Protein AF-A0A660YFN1-F1 (afdb_monomer)

Secondary structure (DSSP, 8-state):
--HHHHHHHHHHHHHHHHHHHHHHHHHHHHHT---HHHHHHHHHTT--SSPPPHHHHHHHHHHHHHHHHHHHHHHHHHTTTTS--TTS-HHHHHHHHHHHHHHHHHHHHHHH--TT--S-HHHHTT--

Solvent-accessible surface area (backbone atoms only — not comparable to full-atom values): 7676 Å² total; per-residue (Å²): 133,58,75,65,59,56,37,52,49,53,51,52,49,51,52,49,51,50,51,50,52,50,50,50,52,52,46,56,46,60,79,60,68,79,43,69,68,58,56,48,51,37,50,74,74,70,42,69,100,64,83,81,53,68,72,56,55,52,58,70,41,48,60,63,50,50,54,52,42,50,52,52,52,51,52,41,53,73,74,46,71,68,58,85,76,88,84,65,57,72,65,60,51,53,51,50,51,52,51,53,50,52,52,52,49,51,52,50,46,63,75,66,56,49,83,91,57,82,64,64,69,79,60,56,68,76,76,109

Structure (mmCIF, N/CA/C/O backbone):
data_AF-A0A660YFN1-F1
#
_entry.id   AF-A0A660YFN1-F1
#
loop_
_atom_site.group_PDB
_atom_site.id
_atom_site.type_symbol
_atom_site.label_atom_id
_atom_site.label_alt_id
_atom_site.label_comp_id
_atom_site.label_asym_id
_atom_site.label_entity_id
_atom_site.label_seq_id
_atom_site.pdbx_PDB_ins_code
_atom_site.Cartn_x
_atom_site.Cartn_y
_atom_site.Cartn_z
_atom_site.occupancy
_atom_site.B_iso_or_equiv
_atom_site.auth_seq_id
_atom_site.auth_comp_id
_atom_site.auth_asym_id
_atom_site.auth_atom_id
_atom_site.pdbx_PDB_model_num
ATOM 1 N N . MET A 1 1 ? -18.036 13.261 16.549 1.00 62.38 1 MET A N 1
ATOM 2 C CA . MET A 1 1 ? -18.005 12.703 15.173 1.00 62.38 1 MET A CA 1
ATOM 3 C C . MET A 1 1 ? -18.890 11.466 15.096 1.00 62.38 1 MET A C 1
ATOM 5 O O . MET A 1 1 ? -18.922 10.704 16.053 1.00 62.38 1 MET A O 1
ATOM 9 N N . SER A 1 2 ? -19.622 11.265 13.996 1.00 85.12 2 SER A N 1
ATOM 10 C CA . SER A 1 2 ? -20.406 10.038 13.769 1.00 85.12 2 SER A CA 1
ATOM 11 C C . SER A 1 2 ? -19.485 8.831 13.557 1.00 85.12 2 SER A C 1
ATOM 13 O O . SER A 1 2 ? -18.464 8.980 12.884 1.00 85.12 2 SER A O 1
ATOM 15 N N . LYS A 1 3 ? -19.886 7.638 14.020 1.00 81.19 3 LYS A N 1
ATOM 16 C CA . LYS A 1 3 ? -19.109 6.386 13.882 1.00 81.19 3 LYS A CA 1
ATOM 17 C C . LYS A 1 3 ? -18.695 6.073 12.433 1.00 81.19 3 LYS A C 1
ATOM 19 O O . LYS A 1 3 ? -17.633 5.509 12.215 1.00 81.19 3 LYS A O 1
ATOM 24 N N . LEU A 1 4 ? -19.510 6.458 11.446 1.00 86.19 4 LEU A N 1
ATOM 25 C CA . LEU A 1 4 ? -19.198 6.276 10.023 1.00 86.19 4 LEU A CA 1
ATOM 26 C C . LEU A 1 4 ? -18.035 7.168 9.561 1.00 86.19 4 LEU A C 1
ATOM 28 O O . LEU A 1 4 ? -17.107 6.682 8.928 1.00 86.19 4 LEU A O 1
ATOM 32 N N . LYS A 1 5 ? -18.059 8.458 9.921 1.00 8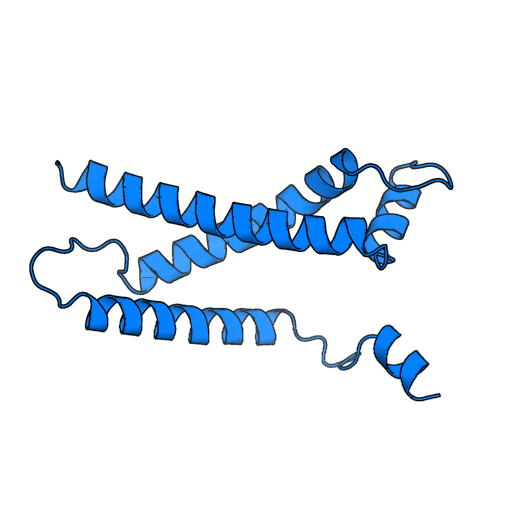6.50 5 LYS A N 1
ATOM 33 C CA . LYS A 1 5 ? -16.986 9.416 9.599 1.00 86.50 5 LYS A CA 1
ATOM 34 C C . LYS A 1 5 ? -15.637 8.989 10.183 1.00 86.50 5 LYS A C 1
ATOM 36 O O . LYS A 1 5 ? -14.635 9.109 9.499 1.00 86.50 5 LYS A O 1
ATOM 41 N N . GLU A 1 6 ? -15.621 8.466 11.411 1.00 86.44 6 GLU A N 1
ATOM 42 C CA . GLU A 1 6 ? -14.402 7.943 12.054 1.00 86.44 6 GLU A CA 1
ATOM 43 C C . GLU A 1 6 ? -13.802 6.783 11.244 1.00 86.44 6 GLU A C 1
ATOM 45 O O . GLU A 1 6 ? -12.624 6.810 10.905 1.00 86.44 6 GLU A O 1
ATOM 50 N N . LYS A 1 7 ? -14.632 5.818 10.831 1.00 87.50 7 LYS A N 1
ATOM 51 C CA . LYS A 1 7 ? -14.196 4.686 10.001 1.00 87.50 7 LYS A CA 1
ATOM 52 C C . LYS A 1 7 ? -13.706 5.105 8.620 1.00 87.50 7 LYS A C 1
ATOM 54 O O . LYS A 1 7 ? -12.690 4.598 8.166 1.00 87.50 7 LYS A O 1
ATOM 59 N N . LEU A 1 8 ? -14.421 6.017 7.959 1.00 90.00 8 LEU A N 1
ATOM 60 C CA . LEU A 1 8 ? -14.024 6.521 6.643 1.00 90.00 8 LEU A CA 1
ATOM 61 C C . LEU A 1 8 ? -12.698 7.281 6.711 1.00 90.00 8 LEU A C 1
ATOM 63 O O . LEU A 1 8 ? -11.865 7.110 5.829 1.00 90.00 8 LEU A O 1
ATOM 67 N N . LEU A 1 9 ? -12.482 8.068 7.768 1.00 90.19 9 LEU A N 1
ATOM 68 C CA . LEU A 1 9 ? -11.213 8.759 7.984 1.00 90.19 9 LEU A CA 1
ATOM 69 C C . LEU A 1 9 ? -10.067 7.771 8.191 1.00 90.19 9 LEU A C 1
ATOM 71 O O . LEU A 1 9 ? -9.051 7.904 7.515 1.00 90.19 9 LEU A O 1
ATOM 75 N N . LEU A 1 10 ? -10.251 6.761 9.045 1.00 89.44 10 LEU A N 1
ATOM 76 C CA . LEU A 1 10 ? -9.250 5.711 9.262 1.00 89.44 10 LEU A CA 1
ATOM 77 C C . LEU A 1 10 ? -8.921 4.969 7.961 1.00 89.44 10 LEU A C 1
ATOM 79 O O . LEU A 1 10 ? -7.757 4.866 7.593 1.00 89.44 10 LEU A O 1
ATOM 83 N N . LEU A 1 11 ? -9.943 4.544 7.215 1.00 92.19 11 LEU A N 1
ATOM 84 C CA . LEU A 1 11 ? -9.761 3.883 5.924 1.00 92.19 11 LEU A CA 1
ATOM 85 C C . LEU A 1 11 ? -8.990 4.769 4.936 1.00 92.19 11 LEU A C 1
ATOM 87 O O . LEU A 1 11 ? -8.063 4.305 4.280 1.00 92.19 11 LEU A O 1
ATOM 91 N N . SER A 1 12 ? -9.364 6.046 4.827 1.00 91.50 12 SER A N 1
ATOM 92 C CA . SER A 1 12 ? -8.688 6.979 3.922 1.00 91.50 12 SER A CA 1
ATOM 93 C C . SER A 1 12 ? -7.234 7.217 4.326 1.00 91.50 12 SER A C 1
ATOM 95 O O . SER A 1 12 ? -6.367 7.262 3.458 1.00 91.50 12 SER A O 1
ATOM 97 N N . ALA A 1 13 ? -6.955 7.306 5.629 1.00 92.56 13 ALA A N 1
ATOM 98 C CA . ALA A 1 13 ? -5.606 7.460 6.149 1.00 92.56 13 ALA A CA 1
ATOM 99 C C . ALA A 1 13 ? -4.742 6.237 5.815 1.00 92.56 13 ALA A C 1
ATOM 101 O O . ALA A 1 13 ? -3.626 6.412 5.332 1.00 92.56 13 ALA A O 1
ATOM 102 N N . ASP A 1 14 ? -5.271 5.023 5.982 1.00 92.38 14 ASP A N 1
ATOM 103 C CA . ASP A 1 14 ? -4.548 3.790 5.654 1.00 92.38 14 ASP A CA 1
ATOM 104 C C . ASP A 1 14 ? -4.270 3.672 4.154 1.00 92.38 14 ASP A C 1
ATOM 106 O O . ASP A 1 14 ? -3.146 3.372 3.751 1.00 92.38 14 ASP A O 1
ATOM 110 N N . VAL A 1 15 ? -5.267 3.955 3.308 1.00 93.31 15 VAL A N 1
ATOM 111 C CA . VAL A 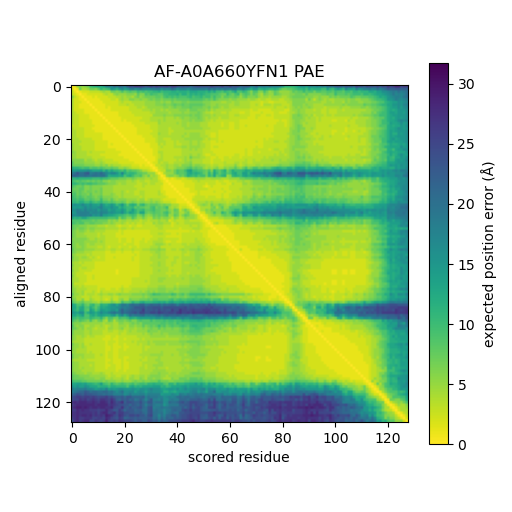1 15 ? -5.093 3.943 1.847 1.00 93.31 15 VAL A CA 1
ATOM 112 C C . VAL A 1 15 ? -4.024 4.951 1.431 1.00 93.31 15 VAL A C 1
ATOM 114 O O . VAL A 1 15 ? -3.137 4.612 0.646 1.00 93.31 15 VAL A O 1
ATOM 117 N N . LEU A 1 16 ? -4.064 6.170 1.974 1.00 94.81 16 LEU A N 1
ATOM 118 C CA . LEU A 1 16 ? -3.040 7.178 1.707 1.00 94.81 16 LEU A CA 1
ATOM 119 C C . LEU A 1 16 ? -1.663 6.716 2.193 1.00 94.81 16 LEU A C 1
ATOM 121 O O . LEU A 1 16 ? -0.704 6.802 1.432 1.00 94.81 16 LEU A O 1
ATOM 125 N N . ALA A 1 17 ? -1.555 6.182 3.410 1.00 93.81 17 ALA A N 1
ATOM 126 C CA . ALA A 1 17 ? -0.289 5.729 3.979 1.00 93.81 17 ALA A CA 1
ATOM 127 C C . ALA A 1 17 ? 0.351 4.603 3.152 1.00 93.81 17 ALA A C 1
ATOM 129 O O . ALA A 1 17 ? 1.539 4.679 2.831 1.00 93.81 17 ALA A O 1
ATOM 130 N N . VAL A 1 18 ? -0.429 3.595 2.745 1.00 93.44 18 VAL A N 1
ATOM 131 C CA . VAL A 1 18 ? 0.066 2.484 1.917 1.00 93.44 18 VAL A CA 1
ATOM 132 C C . VAL A 1 18 ? 0.533 2.985 0.548 1.00 93.44 18 VAL A C 1
ATOM 134 O O . VAL A 1 18 ? 1.620 2.621 0.099 1.00 93.44 18 VAL A O 1
ATOM 137 N N . ASN A 1 19 ? -0.239 3.860 -0.103 1.00 93.81 19 ASN A N 1
ATOM 138 C CA . ASN A 1 19 ? 0.134 4.396 -1.414 1.00 93.81 19 ASN A CA 1
ATOM 139 C C . ASN A 1 19 ? 1.335 5.348 -1.341 1.00 93.81 19 ASN A C 1
ATOM 141 O O . ASN A 1 19 ? 2.182 5.322 -2.231 1.00 93.81 19 ASN A O 1
ATOM 145 N N . LEU A 1 20 ? 1.464 6.141 -0.274 1.00 95.06 20 LEU A N 1
ATOM 146 C CA . LEU A 1 20 ? 2.644 6.976 -0.042 1.00 95.06 20 LEU A CA 1
ATOM 147 C C . LEU A 1 20 ? 3.894 6.130 0.207 1.00 95.06 20 LEU A C 1
ATOM 149 O O . LEU A 1 20 ? 4.944 6.433 -0.354 1.00 95.06 20 LEU A O 1
ATOM 153 N N . ALA A 1 21 ? 3.790 5.049 0.985 1.00 93.44 21 ALA A N 1
ATOM 154 C CA . ALA A 1 21 ? 4.902 4.122 1.191 1.00 93.44 21 ALA A CA 1
ATOM 155 C C . ALA A 1 21 ? 5.347 3.480 -0.133 1.00 93.44 21 ALA A C 1
ATOM 157 O O . ALA A 1 21 ? 6.539 3.412 -0.423 1.00 93.44 21 ALA A O 1
ATOM 158 N N . LEU A 1 22 ? 4.395 3.070 -0.972 1.00 91.12 22 LEU A N 1
ATOM 159 C CA . LEU A 1 22 ? 4.674 2.536 -2.305 1.00 91.12 22 LEU A CA 1
ATOM 160 C C . LEU A 1 22 ? 5.312 3.567 -3.236 1.00 91.12 22 LEU A C 1
ATOM 162 O O . LEU A 1 22 ? 6.268 3.240 -3.936 1.00 91.12 22 LEU A O 1
ATOM 166 N N . LEU A 1 23 ? 4.816 4.805 -3.228 1.00 92.44 23 LEU A N 1
ATOM 167 C CA . LEU A 1 23 ? 5.395 5.902 -3.998 1.00 92.44 23 LEU A CA 1
ATOM 168 C C . LEU A 1 23 ? 6.828 6.188 -3.545 1.00 92.44 23 LEU A C 1
ATOM 170 O O . LEU A 1 23 ? 7.704 6.385 -4.379 1.00 92.44 23 LEU A O 1
ATOM 174 N N . PHE A 1 24 ? 7.078 6.163 -2.237 1.00 92.25 24 PHE A N 1
ATOM 175 C CA . PHE A 1 24 ? 8.409 6.346 -1.674 1.00 92.25 24 PHE A CA 1
ATOM 176 C C . PHE A 1 24 ? 9.358 5.215 -2.079 1.00 92.25 24 PHE A C 1
ATOM 178 O O . PHE A 1 24 ? 10.486 5.473 -2.501 1.00 92.25 24 PHE A O 1
ATOM 185 N N . VAL A 1 25 ? 8.886 3.964 -2.033 1.00 88.69 25 VAL A N 1
ATOM 186 C CA . VAL A 1 25 ? 9.650 2.820 -2.541 1.00 88.69 25 VAL A CA 1
ATOM 187 C C . VAL A 1 25 ? 9.948 3.008 -4.021 1.00 88.69 25 VAL A C 1
ATOM 189 O O . VAL A 1 25 ? 11.112 2.888 -4.380 1.00 88.69 25 VAL A O 1
ATOM 192 N N . LEU A 1 26 ? 8.953 3.340 -4.853 1.00 89.25 26 LEU A N 1
ATOM 193 C CA . LEU A 1 26 ? 9.114 3.595 -6.290 1.00 89.25 26 LEU A CA 1
ATOM 194 C C . LEU A 1 26 ? 10.105 4.732 -6.561 1.00 89.25 26 LEU A C 1
ATOM 196 O O . LEU A 1 26 ? 10.915 4.619 -7.473 1.00 89.25 26 LEU A O 1
ATOM 200 N N . TRP A 1 27 ? 10.072 5.793 -5.758 1.00 89.69 27 TRP A N 1
ATOM 201 C CA . TRP A 1 27 ? 10.976 6.933 -5.865 1.00 89.69 27 TRP A CA 1
ATOM 202 C C . TRP A 1 27 ? 12.434 6.541 -5.610 1.00 89.69 27 TRP A C 1
ATOM 204 O O . TRP A 1 27 ? 13.273 6.731 -6.487 1.00 89.69 27 TRP A O 1
ATOM 214 N N . ILE A 1 28 ? 12.729 5.921 -4.457 1.00 87.50 28 ILE A N 1
ATOM 215 C CA . ILE A 1 28 ? 14.087 5.440 -4.108 1.00 87.50 28 ILE A CA 1
ATOM 216 C C . ILE A 1 28 ? 14.650 4.575 -5.228 1.00 87.50 28 ILE A C 1
ATOM 218 O O . ILE A 1 28 ? 15.820 4.612 -5.594 1.00 87.50 28 ILE A O 1
ATOM 222 N N . ARG A 1 29 ? 13.773 3.736 -5.740 1.00 83.69 29 ARG A N 1
ATOM 223 C CA . ARG A 1 29 ? 14.043 2.748 -6.751 1.00 83.69 29 ARG A CA 1
ATOM 224 C C . ARG A 1 29 ? 14.297 3.368 -8.126 1.00 83.69 29 ARG A C 1
ATOM 226 O O . ARG A 1 29 ? 15.211 2.912 -8.805 1.00 83.69 29 ARG A O 1
ATOM 233 N N . TYR A 1 30 ? 13.523 4.379 -8.502 1.00 84.50 30 TYR A N 1
ATOM 234 C CA . TYR A 1 30 ? 13.698 5.145 -9.730 1.00 84.50 30 TYR A CA 1
ATOM 235 C C . TYR A 1 30 ? 15.032 5.903 -9.723 1.00 84.50 30 TYR A C 1
ATOM 237 O O . TYR A 1 30 ? 15.827 5.728 -10.642 1.00 84.50 30 TYR A O 1
ATOM 245 N N . GLU A 1 31 ? 15.318 6.646 -8.649 1.00 85.38 31 GLU A N 1
ATOM 246 C CA . GLU A 1 31 ? 16.595 7.357 -8.464 1.00 85.38 31 GLU A CA 1
ATOM 247 C C . GLU A 1 31 ? 17.788 6.392 -8.374 1.00 85.38 31 GLU A C 1
ATOM 249 O O . GLU A 1 31 ? 18.878 6.673 -8.863 1.00 85.38 31 GLU A O 1
ATOM 254 N N . GLY A 1 32 ? 17.577 5.209 -7.794 1.00 81.31 32 GLY A N 1
ATOM 255 C CA . GLY A 1 32 ? 18.606 4.182 -7.662 1.00 81.31 32 GLY A CA 1
ATOM 256 C C . GLY A 1 32 ? 18.993 3.472 -8.965 1.00 81.31 32 GLY A C 1
ATOM 257 O O . GLY A 1 32 ? 19.905 2.653 -8.927 1.00 81.31 32 GLY A O 1
ATOM 258 N N . GLY A 1 33 ? 18.304 3.702 -10.091 1.00 72.06 33 GLY A N 1
ATOM 259 C CA . GLY A 1 33 ? 18.683 3.205 -11.428 1.00 72.06 33 GLY A CA 1
ATOM 260 C C . GLY A 1 33 ? 18.646 1.680 -11.661 1.00 72.06 33 GLY A C 1
ATOM 261 O O . GLY A 1 33 ? 18.755 1.228 -12.797 1.00 72.06 33 GLY A O 1
ATOM 262 N N . HIS A 1 34 ? 18.457 0.857 -10.627 1.00 67.19 34 HIS A N 1
ATOM 263 C CA . HIS A 1 34 ? 18.528 -0.611 -10.704 1.00 67.19 34 HIS A CA 1
ATOM 264 C C . HIS A 1 34 ? 17.197 -1.277 -11.103 1.00 67.19 34 HIS A C 1
ATOM 266 O O . HIS A 1 34 ? 16.639 -2.063 -10.332 1.00 67.19 34 HIS A O 1
ATOM 272 N N . TRP A 1 35 ? 16.651 -0.950 -12.281 1.00 72.06 35 TRP A N 1
ATOM 273 C CA . TRP A 1 35 ? 15.314 -1.409 -12.701 1.00 72.06 35 TRP A CA 1
ATOM 274 C C . TRP A 1 35 ? 15.271 -2.136 -14.039 1.00 72.06 35 TRP A C 1
ATOM 276 O O . TRP A 1 35 ? 14.622 -1.702 -14.992 1.00 72.06 35 TRP A O 1
ATOM 286 N N . GLU A 1 36 ? 15.897 -3.308 -14.089 1.00 79.56 36 GLU A N 1
ATOM 287 C CA . GLU A 1 36 ? 15.878 -4.182 -15.269 1.00 79.56 36 GLU A CA 1
ATOM 288 C C . GLU A 1 36 ? 14.451 -4.461 -15.768 1.00 79.56 36 GLU A C 1
ATOM 290 O O . GLU A 1 36 ? 14.178 -4.339 -16.963 1.00 79.56 36 GLU A O 1
ATOM 295 N N . TYR A 1 37 ? 13.513 -4.729 -14.851 1.00 82.00 37 TYR A N 1
ATOM 296 C CA . TYR A 1 37 ? 12.110 -4.969 -15.192 1.00 82.00 37 TYR A 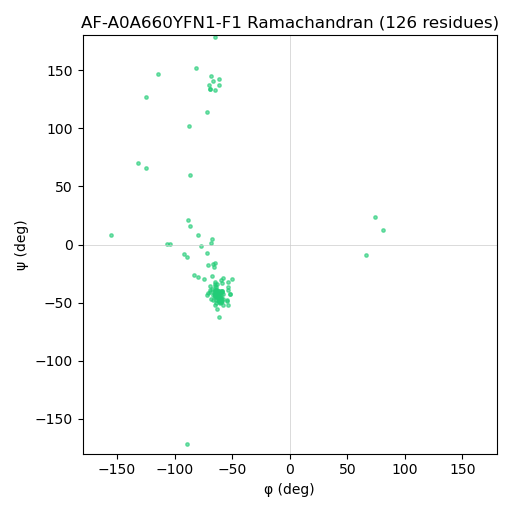CA 1
ATOM 297 C C . TYR A 1 37 ? 11.422 -3.737 -15.804 1.00 82.00 37 TYR A C 1
ATOM 299 O O . TYR A 1 37 ? 10.721 -3.859 -16.808 1.00 82.00 37 TYR A O 1
ATOM 307 N N . LEU A 1 38 ? 11.650 -2.532 -15.266 1.00 83.44 38 LEU A N 1
ATOM 308 C CA . LEU A 1 38 ? 11.036 -1.314 -15.811 1.00 83.44 38 LEU A CA 1
ATOM 309 C C . LEU A 1 38 ? 11.611 -0.960 -17.181 1.00 83.44 38 LEU A C 1
ATOM 311 O O . LEU A 1 38 ? 10.860 -0.580 -18.072 1.00 83.44 38 LEU A O 1
ATOM 315 N N . HIS A 1 39 ? 12.926 -1.111 -17.362 1.00 84.06 39 HIS A N 1
ATOM 316 C CA . HIS A 1 39 ? 13.586 -0.916 -18.654 1.00 84.06 39 HIS A CA 1
ATOM 317 C C . HIS A 1 39 ? 13.137 -1.954 -19.688 1.00 84.06 39 HIS A C 1
ATOM 319 O O . HIS A 1 39 ? 13.053 -1.653 -20.881 1.00 84.06 39 HIS A O 1
ATOM 325 N N . HIS A 1 40 ? 12.848 -3.181 -19.253 1.00 86.00 40 HIS A N 1
ATOM 326 C CA . HIS A 1 40 ? 12.247 -4.203 -20.100 1.00 86.00 40 HIS A CA 1
ATOM 327 C C . HIS A 1 40 ? 10.833 -3.798 -20.539 1.00 86.00 40 HIS A C 1
ATOM 329 O O . HIS A 1 40 ? 10.568 -3.737 -21.739 1.00 86.00 40 HIS A O 1
ATOM 335 N N . LEU A 1 41 ? 9.959 -3.425 -19.597 1.00 87.06 41 LEU A N 1
ATOM 336 C CA . LEU A 1 41 ? 8.610 -2.945 -19.914 1.00 87.06 41 LEU A CA 1
ATOM 337 C C . LEU A 1 41 ? 8.634 -1.694 -20.800 1.00 87.06 41 LEU A C 1
ATOM 339 O O . LEU A 1 41 ? 7.888 -1.617 -21.769 1.00 87.06 41 LEU A O 1
ATOM 343 N N . TRP A 1 42 ? 9.510 -0.735 -20.507 1.00 88.69 42 TRP A N 1
ATOM 344 C CA . TRP A 1 42 ? 9.676 0.476 -21.305 1.00 88.69 42 TRP A CA 1
ATOM 345 C C . TRP A 1 42 ? 9.961 0.138 -22.769 1.00 88.69 42 TRP A C 1
ATOM 347 O O . TRP A 1 42 ? 9.267 0.638 -23.647 1.00 88.69 42 TRP A O 1
ATOM 357 N N . ARG A 1 43 ? 10.897 -0.784 -23.037 1.00 87.50 43 ARG A N 1
ATOM 358 C CA . ARG A 1 43 ? 11.205 -1.242 -24.402 1.00 87.50 43 ARG A CA 1
ATOM 359 C C . ARG A 1 43 ? 10.033 -1.971 -25.062 1.00 87.50 43 ARG A C 1
ATOM 361 O O . ARG A 1 43 ? 9.781 -1.744 -26.241 1.00 87.50 43 ARG A O 1
ATOM 368 N N . LEU A 1 44 ? 9.309 -2.811 -24.317 1.00 88.25 44 LEU A N 1
ATOM 369 C CA . LEU A 1 44 ? 8.141 -3.533 -24.838 1.00 88.25 44 LEU A CA 1
ATOM 370 C C . LEU A 1 44 ? 7.010 -2.594 -25.270 1.00 88.25 44 LEU A C 1
ATOM 372 O O . LEU A 1 44 ? 6.378 -2.827 -26.295 1.00 88.25 44 LEU A O 1
ATOM 376 N N . TYR A 1 45 ? 6.777 -1.518 -24.519 1.00 86.94 45 TYR A N 1
ATOM 377 C CA . TYR A 1 45 ? 5.729 -0.537 -24.812 1.00 86.94 45 TYR A CA 1
ATOM 378 C C . TYR A 1 45 ? 6.196 0.600 -25.743 1.00 86.94 45 TYR A C 1
ATOM 380 O O . TYR A 1 45 ? 5.581 1.664 -25.775 1.00 86.94 45 TYR A O 1
ATOM 388 N N . GLY A 1 46 ? 7.270 0.388 -26.516 1.00 80.94 46 GLY A N 1
ATOM 389 C CA . GLY A 1 46 ? 7.742 1.340 -27.531 1.00 80.94 46 GLY A CA 1
ATOM 390 C C . GLY A 1 46 ? 8.575 2.503 -26.986 1.00 80.94 46 GLY A C 1
ATOM 391 O O . GLY A 1 46 ? 8.842 3.470 -27.699 1.00 80.94 46 GLY A O 1
ATOM 392 N N . GLY A 1 47 ? 9.011 2.422 -25.734 1.00 80.62 47 GLY A N 1
ATOM 393 C CA . GLY A 1 47 ? 9.979 3.335 -25.154 1.00 80.62 47 GLY A CA 1
ATOM 394 C C . GLY A 1 47 ? 11.345 3.216 -25.833 1.00 80.62 47 GLY A C 1
ATOM 395 O O . GLY A 1 47 ? 11.859 2.119 -26.055 1.00 80.62 47 GLY A O 1
ATOM 396 N N . GLY A 1 48 ? 11.946 4.357 -26.180 1.00 79.25 48 GLY A N 1
ATOM 397 C CA . GLY A 1 48 ? 13.256 4.403 -26.837 1.00 79.25 48 GLY A CA 1
ATOM 398 C C . GLY A 1 48 ? 14.402 3.876 -25.960 1.00 79.25 48 GLY A C 1
ATOM 399 O O . GLY A 1 48 ? 14.224 3.560 -24.788 1.00 79.25 48 GLY A O 1
ATOM 400 N N . LYS A 1 49 ? 15.628 3.857 -26.496 1.00 74.38 49 LYS A N 1
ATOM 401 C CA . LYS A 1 49 ? 16.846 3.394 -25.788 1.00 74.38 49 LYS A CA 1
ATOM 402 C C . LYS A 1 49 ? 17.301 4.293 -24.615 1.00 74.38 49 LYS A C 1
ATOM 404 O O . LYS A 1 49 ? 18.374 4.069 -24.069 1.00 74.38 49 LYS A O 1
ATOM 409 N N . GLY A 1 50 ? 16.535 5.331 -24.276 1.00 77.06 50 GLY A N 1
ATOM 410 C CA . GLY A 1 50 ? 16.868 6.320 -23.249 1.00 77.06 50 GLY A CA 1
ATOM 411 C C . GLY A 1 50 ? 16.395 5.951 -21.840 1.00 77.06 50 GLY A C 1
ATOM 412 O O . GLY A 1 50 ? 15.913 4.846 -21.590 1.00 77.06 50 GLY A O 1
ATOM 413 N N . ALA A 1 51 ? 16.526 6.911 -20.922 1.00 80.38 51 ALA A N 1
ATOM 414 C CA . ALA A 1 51 ? 16.049 6.786 -19.548 1.00 80.38 51 ALA A CA 1
ATOM 415 C C . ALA A 1 51 ? 14.523 6.594 -19.497 1.00 80.38 51 ALA A C 1
ATOM 417 O O . ALA A 1 51 ? 13.780 7.204 -20.271 1.00 80.38 51 ALA A O 1
ATOM 418 N N . VAL A 1 52 ? 14.054 5.751 -18.573 1.00 85.06 52 VAL A N 1
ATOM 419 C CA . VAL A 1 52 ? 12.617 5.533 -18.375 1.00 85.06 52 VAL A CA 1
ATOM 420 C C . VAL A 1 52 ? 12.004 6.791 -17.776 1.00 85.06 52 VAL A C 1
ATOM 422 O O . VAL A 1 52 ? 12.526 7.338 -16.813 1.00 85.06 52 VAL A O 1
ATOM 425 N N . SER A 1 53 ? 10.873 7.243 -18.314 1.00 87.69 53 SER A N 1
ATOM 426 C CA . SER A 1 53 ? 10.139 8.361 -17.718 1.00 87.69 53 SER A CA 1
ATOM 427 C C . SER A 1 53 ? 9.511 7.953 -16.382 1.00 87.69 53 SER A C 1
ATOM 429 O O . SER A 1 53 ? 8.812 6.939 -16.310 1.00 87.69 53 SER A O 1
ATOM 431 N N . PHE A 1 54 ? 9.646 8.789 -15.347 1.00 86.75 54 PHE A N 1
ATOM 432 C CA . PHE A 1 54 ? 8.955 8.593 -14.065 1.00 86.75 54 PHE A CA 1
ATOM 433 C C . PHE A 1 54 ? 7.436 8.421 -14.228 1.00 86.75 54 PHE A C 1
ATOM 435 O O . PHE A 1 54 ? 6.811 7.602 -13.559 1.00 86.75 54 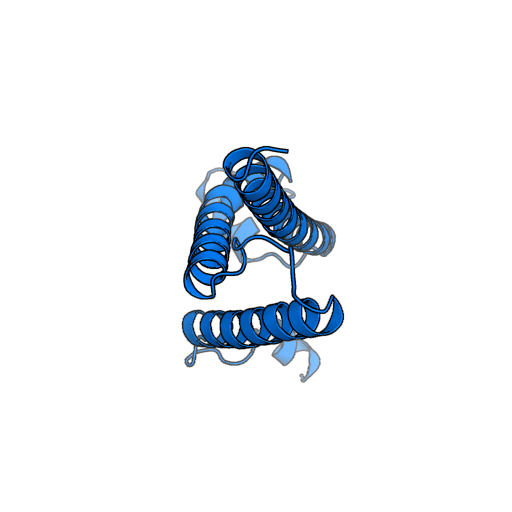PHE A O 1
ATOM 442 N N . SER A 1 55 ? 6.828 9.142 -15.175 1.00 87.44 55 SER A N 1
ATOM 443 C CA . SER A 1 55 ? 5.389 9.036 -15.443 1.00 87.44 55 SER A CA 1
ATOM 444 C C . SER A 1 55 ? 4.977 7.654 -15.966 1.00 87.44 55 SER A C 1
ATOM 446 O O . SER A 1 55 ? 3.877 7.187 -15.669 1.00 87.44 55 SER A O 1
ATOM 448 N N . PHE A 1 56 ? 5.857 6.984 -16.715 1.00 90.06 56 PHE A N 1
ATOM 449 C CA . PHE A 1 56 ? 5.661 5.603 -17.146 1.00 90.06 56 PHE A CA 1
ATOM 450 C C . PHE A 1 56 ? 5.832 4.647 -15.966 1.00 90.06 56 PHE A C 1
ATOM 452 O O . PHE A 1 56 ? 4.992 3.769 -15.775 1.00 90.06 56 PHE A O 1
ATOM 459 N N . ALA A 1 57 ? 6.861 4.869 -15.140 1.00 88.94 57 ALA A N 1
ATOM 460 C CA . ALA A 1 57 ? 7.102 4.095 -13.924 1.00 88.94 57 ALA A CA 1
ATOM 461 C C . ALA A 1 57 ? 5.871 4.085 -13.008 1.00 88.94 57 ALA A C 1
ATOM 463 O O . ALA A 1 57 ? 5.401 3.024 -12.597 1.00 88.94 57 ALA A O 1
ATOM 464 N N . LEU A 1 58 ? 5.301 5.270 -12.771 1.00 90.62 58 LEU A N 1
ATOM 465 C CA . LEU A 1 58 ? 4.109 5.447 -11.953 1.00 90.62 58 LEU A CA 1
ATOM 466 C C . LEU A 1 58 ? 2.920 4.662 -12.515 1.00 90.62 58 LEU A C 1
ATOM 468 O O . LEU A 1 58 ? 2.294 3.901 -11.783 1.00 90.62 58 LEU A O 1
ATOM 472 N N . ARG A 1 59 ? 2.634 4.795 -13.818 1.00 91.25 59 ARG A N 1
ATOM 473 C CA . ARG A 1 59 ? 1.512 4.093 -14.468 1.00 91.25 59 ARG A CA 1
ATOM 474 C C . ARG A 1 59 ? 1.674 2.579 -14.437 1.00 91.25 59 ARG A C 1
ATOM 476 O O . ARG A 1 59 ? 0.710 1.884 -14.132 1.00 91.25 59 ARG A O 1
ATOM 483 N N . ALA A 1 60 ? 2.877 2.079 -14.715 1.00 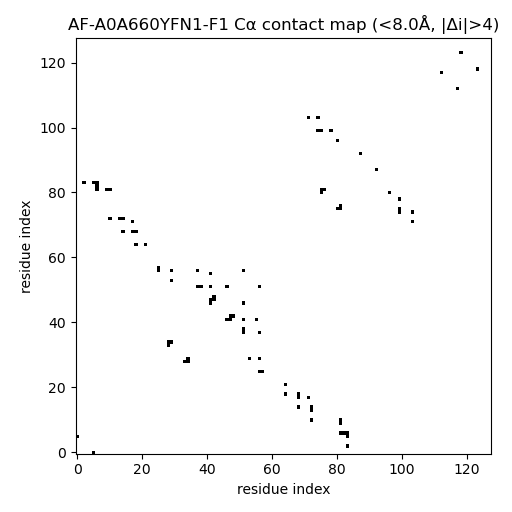89.19 60 ALA A N 1
ATOM 484 C CA . ALA A 1 60 ? 3.176 0.651 -14.664 1.00 89.19 60 ALA A CA 1
ATOM 485 C C . ALA A 1 60 ? 2.937 0.065 -13.260 1.00 89.19 60 ALA A C 1
ATOM 487 O O . ALA A 1 60 ? 2.535 -1.090 -13.132 1.00 89.19 60 ALA A O 1
ATOM 488 N N . TYR A 1 61 ? 3.128 0.874 -12.213 1.00 88.62 61 TYR A N 1
ATOM 489 C CA . TYR A 1 61 ? 2.955 0.462 -10.821 1.00 88.62 61 TYR A CA 1
ATOM 490 C C . TYR A 1 61 ? 1.562 0.698 -10.237 1.00 88.62 61 TYR A C 1
ATOM 492 O O . TYR A 1 61 ? 1.289 0.173 -9.160 1.00 88.62 61 TYR A O 1
ATOM 500 N N . LEU A 1 62 ? 0.652 1.390 -10.932 1.00 90.94 62 LEU A N 1
ATOM 501 C CA . LEU A 1 62 ? -0.718 1.597 -10.441 1.00 90.94 62 LEU A CA 1
ATOM 502 C C . LEU A 1 62 ? -1.454 0.274 -10.186 1.00 90.94 62 LEU A C 1
ATOM 504 O O . LEU A 1 62 ? -2.154 0.150 -9.185 1.00 90.94 62 LEU A O 1
ATOM 508 N N . GLY A 1 63 ? -1.270 -0.721 -11.061 1.00 91.31 63 GLY A N 1
ATOM 509 C CA . GLY A 1 63 ? -1.869 -2.050 -10.902 1.00 91.31 63 GLY A CA 1
ATOM 510 C C . GLY A 1 63 ? -1.397 -2.751 -9.621 1.00 91.31 63 GLY A C 1
ATOM 511 O O . GLY A 1 63 ? -2.215 -2.988 -8.729 1.00 91.31 63 GLY A O 1
ATOM 512 N N . PRO A 1 64 ? -0.085 -3.032 -9.478 1.00 89.75 64 PRO A N 1
ATOM 513 C CA . PRO A 1 64 ? 0.478 -3.595 -8.250 1.00 89.75 64 PRO A CA 1
ATOM 514 C C . PRO A 1 64 ? 0.146 -2.782 -6.992 1.00 89.75 64 PRO A C 1
ATOM 516 O O . PRO A 1 64 ? -0.166 -3.363 -5.953 1.00 89.75 64 PRO A O 1
ATOM 519 N N . ALA A 1 65 ? 0.157 -1.448 -7.081 1.00 91.88 65 ALA A N 1
ATOM 520 C CA . ALA A 1 65 ? -0.182 -0.579 -5.959 1.00 91.88 65 ALA A CA 1
ATOM 521 C C . ALA A 1 65 ? -1.641 -0.731 -5.515 1.00 91.88 65 ALA A C 1
ATOM 523 O O . ALA A 1 65 ? -1.912 -0.807 -4.315 1.00 91.88 65 ALA A O 1
ATOM 524 N N . GLY A 1 66 ? -2.574 -0.839 -6.465 1.00 93.88 66 GLY A N 1
ATOM 525 C CA . GLY A 1 66 ? -3.982 -1.110 -6.183 1.00 93.88 66 GLY A CA 1
ATOM 526 C C . GLY A 1 66 ? -4.190 -2.461 -5.498 1.00 93.88 66 GLY A C 1
ATOM 527 O O . GLY A 1 66 ? -4.887 -2.530 -4.486 1.00 93.88 66 GLY A O 1
ATOM 528 N N . VAL A 1 67 ? -3.529 -3.516 -5.990 1.00 94.38 67 VAL A N 1
ATOM 529 C CA . VAL A 1 67 ? -3.596 -4.864 -5.393 1.00 94.38 67 VAL A CA 1
ATOM 530 C C . VAL A 1 67 ? -3.053 -4.859 -3.964 1.00 94.38 67 VAL A C 1
ATOM 532 O O . VAL A 1 67 ? -3.714 -5.360 -3.054 1.00 94.38 67 VAL A O 1
ATOM 535 N N . LEU A 1 68 ? -1.884 -4.251 -3.740 1.00 93.62 68 LEU A N 1
ATOM 536 C CA . LEU A 1 68 ? -1.276 -4.198 -2.412 1.00 93.62 68 LEU A CA 1
ATOM 537 C C . LEU A 1 68 ? -2.088 -3.329 -1.439 1.00 93.62 68 LEU A C 1
ATOM 539 O O . LEU A 1 68 ? -2.242 -3.689 -0.273 1.00 93.62 68 LEU A O 1
ATOM 543 N N . SER A 1 69 ? -2.651 -2.215 -1.914 1.00 94.12 69 SER A N 1
ATOM 544 C CA . SER A 1 69 ? -3.545 -1.368 -1.114 1.00 94.12 69 SER A CA 1
ATOM 545 C C . SER A 1 69 ? -4.790 -2.130 -0.679 1.00 94.12 69 SER A C 1
ATOM 547 O O . SER A 1 69 ? -5.152 -2.103 0.497 1.00 94.12 69 SER A O 1
ATOM 549 N N . LEU A 1 70 ? -5.421 -2.846 -1.612 1.00 95.31 70 LEU A N 1
ATOM 550 C CA . LEU A 1 70 ? -6.599 -3.654 -1.319 1.00 95.31 70 LEU A CA 1
ATOM 551 C C . LEU A 1 70 ? -6.274 -4.763 -0.314 1.00 95.31 70 LEU A C 1
ATOM 553 O O . LEU A 1 70 ? -7.028 -4.955 0.638 1.00 95.31 70 LEU A O 1
ATOM 557 N N . TYR A 1 71 ? -5.139 -5.444 -0.489 1.00 95.81 71 TYR A N 1
ATOM 558 C CA . TYR A 1 71 ? -4.653 -6.452 0.451 1.00 95.81 71 TYR A CA 1
ATOM 559 C C . TYR A 1 71 ? -4.558 -5.903 1.883 1.00 95.81 71 TYR A C 1
ATOM 561 O O . TYR A 1 71 ? -5.139 -6.484 2.801 1.00 95.81 71 TYR A O 1
ATOM 569 N N . TRP A 1 72 ? -3.888 -4.762 2.075 1.00 95.81 72 TRP A N 1
ATOM 570 C CA . TRP A 1 72 ? -3.723 -4.167 3.404 1.00 95.81 72 TRP A CA 1
ATOM 571 C C . TRP A 1 72 ? -5.046 -3.709 4.015 1.00 95.81 72 TRP A C 1
ATOM 573 O O . TRP A 1 72 ? -5.300 -3.987 5.186 1.00 95.81 72 TRP A O 1
ATOM 583 N N . VAL A 1 73 ? -5.923 -3.082 3.227 1.00 94.12 73 VAL A N 1
ATOM 584 C CA . VAL A 1 73 ? -7.257 -2.664 3.688 1.00 94.12 73 VAL A CA 1
ATOM 585 C C . VAL A 1 73 ? -8.085 -3.862 4.155 1.00 94.12 73 VAL A C 1
ATOM 587 O O . VAL A 1 73 ? -8.690 -3.817 5.229 1.00 94.12 73 VAL A O 1
ATOM 590 N N . VAL A 1 74 ? -8.106 -4.947 3.376 1.00 94.50 74 VAL A N 1
ATOM 591 C CA . VAL A 1 74 ? -8.835 -6.173 3.734 1.00 94.50 74 VAL A CA 1
ATOM 592 C C . VAL A 1 74 ? -8.252 -6.792 5.002 1.00 94.50 74 VAL A C 1
ATOM 594 O O . VAL A 1 74 ? -9.008 -7.165 5.901 1.00 94.50 74 VAL A O 1
ATOM 597 N N . LEU A 1 75 ? -6.923 -6.850 5.115 1.00 94.81 75 LEU A N 1
ATOM 598 C CA . LEU A 1 75 ? -6.244 -7.383 6.291 1.00 94.81 75 LEU A CA 1
ATOM 599 C C . LEU A 1 75 ? -6.580 -6.567 7.550 1.00 94.81 75 LEU A C 1
ATOM 601 O O . LEU A 1 75 ? -6.980 -7.131 8.570 1.00 94.81 75 LEU A O 1
ATOM 605 N N . PHE A 1 76 ? -6.492 -5.238 7.479 1.00 94.06 76 PHE A N 1
ATOM 606 C CA . PHE A 1 76 ? -6.827 -4.356 8.599 1.00 94.06 76 PHE A CA 1
ATOM 607 C C . PHE A 1 76 ? -8.305 -4.444 8.989 1.00 94.06 76 PHE A C 1
ATOM 609 O O . PHE A 1 76 ? -8.635 -4.448 10.181 1.00 94.06 76 PHE A O 1
ATOM 616 N N . ALA A 1 77 ? -9.198 -4.598 8.008 1.00 91.81 77 ALA A N 1
ATOM 617 C CA . ALA A 1 77 ? -10.615 -4.826 8.260 1.00 91.81 77 ALA A CA 1
ATOM 618 C C . ALA A 1 77 ? -10.874 -6.163 8.965 1.00 91.81 77 ALA A C 1
ATOM 620 O O . ALA A 1 77 ? -11.626 -6.190 9.943 1.00 91.81 77 ALA A O 1
ATOM 621 N N . PHE A 1 78 ? -10.226 -7.243 8.522 1.00 92.31 78 PHE A N 1
ATOM 622 C CA . PHE A 1 78 ? -10.372 -8.580 9.101 1.00 92.31 78 PHE A CA 1
ATOM 623 C C . PHE A 1 78 ? -9.920 -8.630 10.566 1.00 92.31 78 PHE A C 1
ATOM 625 O O . PHE A 1 78 ? -10.623 -9.172 11.418 1.00 92.31 78 PHE A O 1
ATOM 632 N N . TYR A 1 79 ? -8.801 -7.978 10.889 1.00 90.31 79 TYR A N 1
ATOM 633 C CA . TYR A 1 79 ? -8.315 -7.851 12.268 1.00 90.31 79 TYR A CA 1
ATOM 634 C C . TYR A 1 79 ? -9.075 -6.812 13.108 1.00 90.31 79 TYR A C 1
ATOM 636 O O . TYR A 1 79 ? -8.801 -6.644 14.298 1.00 90.31 79 TYR A O 1
ATOM 644 N N . GLY A 1 80 ? -10.061 -6.129 12.521 1.00 89.00 80 GLY A N 1
ATOM 645 C CA . GLY A 1 80 ? -10.948 -5.221 13.237 1.00 89.00 80 GLY A CA 1
ATOM 646 C C . GLY A 1 80 ? -10.303 -3.897 13.643 1.00 89.00 80 GLY A C 1
ATOM 647 O O . GLY A 1 80 ? -10.808 -3.255 14.567 1.00 89.00 80 GLY A O 1
ATOM 648 N N . LEU A 1 81 ? -9.243 -3.462 12.951 1.00 89.31 81 LEU A N 1
ATOM 649 C CA . LEU A 1 81 ? -8.549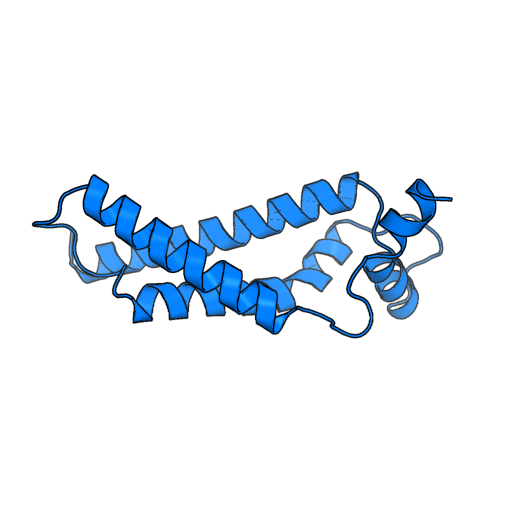 -2.194 13.224 1.00 89.31 81 LEU A CA 1
ATOM 650 C C . LEU A 1 81 ? -9.430 -0.955 12.961 1.00 89.31 81 LEU A C 1
ATOM 652 O O . LEU A 1 81 ? -9.171 0.114 13.500 1.00 89.31 81 LEU A O 1
ATOM 656 N N . TYR A 1 82 ? -10.546 -1.109 12.238 1.00 87.94 82 TYR A N 1
ATOM 657 C CA . TYR A 1 82 ? -11.558 -0.060 12.028 1.00 87.94 82 TYR A CA 1
ATOM 658 C C . TYR A 1 82 ? -12.643 0.015 13.127 1.00 87.94 82 TYR A C 1
ATOM 660 O O . TYR A 1 82 ? -13.721 0.588 12.911 1.00 87.94 82 TYR A O 1
ATOM 668 N N . ARG A 1 83 ? -12.432 -0.603 14.299 1.00 79.38 83 ARG A N 1
ATOM 669 C CA . ARG A 1 83 ? -13.340 -0.465 15.457 1.00 79.38 83 ARG A CA 1
ATOM 670 C C . ARG A 1 83 ? -13.057 0.824 16.239 1.00 79.38 83 ARG A C 1
ATOM 672 O O . ARG A 1 83 ? -11.954 1.346 16.244 1.00 79.38 83 ARG A O 1
ATOM 679 N N . SER A 1 84 ? -14.094 1.350 16.893 1.00 65.62 84 SER A N 1
ATOM 680 C CA . SER A 1 84 ? -14.045 2.646 17.582 1.00 65.62 84 SER A CA 1
ATOM 681 C C . SER A 1 84 ? -13.167 2.628 18.837 1.00 65.62 84 SER A C 1
ATOM 683 O O . SER A 1 84 ? -13.323 1.747 19.682 1.00 65.62 84 SER A O 1
ATOM 685 N N . TRP A 1 85 ? -12.373 3.685 18.999 1.00 62.28 85 TRP A N 1
ATOM 686 C CA . TRP A 1 85 ? -11.264 3.875 19.954 1.00 62.28 85 TRP A CA 1
ATOM 687 C C . TRP A 1 85 ? -11.618 3.990 21.449 1.00 62.28 85 TRP A C 1
ATOM 689 O O . TRP A 1 85 ? -10.768 4.260 22.292 1.00 62.28 85 TRP A O 1
ATOM 699 N N . ARG A 1 86 ? -12.891 3.884 21.836 1.00 57.50 86 ARG A N 1
ATOM 700 C CA . ARG A 1 86 ? -13.367 4.592 23.040 1.00 57.50 86 ARG A CA 1
ATOM 701 C C . ARG A 1 86 ? -13.044 3.947 24.399 1.00 57.50 86 ARG A C 1
ATOM 703 O O . ARG A 1 86 ? -13.550 4.438 25.400 1.00 57.50 86 ARG A O 1
ATOM 710 N N . ALA A 1 87 ? -12.229 2.890 24.457 1.00 58.81 87 ALA A N 1
ATOM 711 C CA . ALA A 1 87 ? -11.934 2.192 25.718 1.00 58.81 87 ALA A CA 1
ATOM 712 C C . ALA A 1 87 ? -10.600 1.413 25.768 1.00 58.81 87 ALA A C 1
ATOM 714 O O . ALA A 1 87 ? -10.397 0.648 26.710 1.00 58.81 87 ALA A O 1
ATOM 715 N N . ARG A 1 88 ? -9.707 1.536 24.774 1.00 65.88 88 ARG A N 1
ATOM 716 C CA . ARG A 1 88 ? -8.474 0.729 24.698 1.00 65.88 88 ARG A CA 1
ATOM 717 C C . ARG A 1 88 ? -7.227 1.608 24.852 1.00 65.88 88 ARG A C 1
ATOM 719 O O . ARG A 1 88 ? -7.239 2.779 24.488 1.00 65.88 88 ARG A O 1
ATOM 726 N N . SER A 1 89 ? -6.176 1.066 25.471 1.00 82.94 89 SER A N 1
ATOM 727 C CA . SER A 1 89 ? -4.896 1.764 25.639 1.00 82.94 89 SER A CA 1
ATOM 728 C C . SER A 1 89 ? -4.219 1.975 24.282 1.00 82.94 89 SER A C 1
ATOM 730 O O . SER A 1 89 ? -4.202 1.066 23.453 1.00 82.94 89 SER A O 1
ATOM 732 N N . ARG A 1 90 ? -3.594 3.143 24.070 1.00 82.62 90 ARG A N 1
ATOM 733 C CA . ARG A 1 90 ? -2.853 3.464 22.831 1.00 82.62 90 ARG A CA 1
ATOM 734 C C . ARG A 1 90 ? -1.715 2.477 22.553 1.00 82.62 90 ARG A C 1
ATOM 736 O O . ARG A 1 90 ? -1.403 2.195 21.401 1.00 82.62 90 ARG A O 1
ATOM 743 N N . LEU A 1 91 ? -1.091 1.952 23.609 1.00 86.25 91 LEU A N 1
ATOM 744 C CA . LEU A 1 91 ? -0.035 0.948 23.477 1.00 86.25 91 LEU A CA 1
ATOM 745 C C . LEU A 1 91 ? -0.598 -0.390 22.989 1.00 86.25 91 LEU A C 1
ATOM 747 O O . LEU A 1 91 ? 0.001 -1.021 22.124 1.00 86.25 91 LEU A O 1
ATOM 751 N N . ASP A 1 92 ? -1.776 -0.786 23.472 1.00 85.31 92 ASP A N 1
ATOM 752 C CA . ASP A 1 92 ? -2.431 -2.022 23.034 1.00 85.31 92 ASP A CA 1
ATOM 753 C C . ASP A 1 92 ? -2.827 -1.946 21.557 1.00 85.31 92 ASP A C 1
ATOM 755 O O . ASP A 1 92 ? -2.747 -2.942 20.836 1.00 85.31 92 ASP A O 1
ATOM 759 N N . GLU A 1 93 ? -3.231 -0.761 21.095 1.00 87.56 93 GLU A N 1
ATOM 760 C CA . GLU A 1 93 ? -3.513 -0.490 19.684 1.00 87.56 93 GLU A CA 1
ATOM 761 C C . GLU A 1 93 ? -2.242 -0.569 18.836 1.00 87.56 93 GLU A C 1
ATOM 763 O O . GLU A 1 93 ? -2.227 -1.276 17.829 1.00 87.56 93 GLU A O 1
ATOM 768 N N . GLY A 1 94 ? -1.151 0.070 19.272 1.00 89.56 94 GLY A N 1
ATOM 769 C CA . GLY A 1 94 ? 0.144 -0.025 18.595 1.00 89.56 94 GLY A CA 1
ATOM 770 C C . GLY A 1 94 ? 0.644 -1.469 18.485 1.00 89.56 94 GLY A C 1
ATOM 771 O O . GLY A 1 94 ? 1.078 -1.896 17.415 1.00 89.56 94 GLY A O 1
ATOM 772 N N . ILE A 1 95 ? 0.507 -2.259 19.555 1.00 90.94 95 ILE A N 1
ATOM 773 C CA . ILE A 1 95 ? 0.852 -3.688 19.561 1.00 90.94 95 ILE A CA 1
ATOM 774 C C . ILE A 1 95 ? -0.059 -4.478 18.613 1.00 90.94 95 ILE A C 1
ATOM 776 O O . ILE A 1 95 ? 0.417 -5.378 17.918 1.00 90.94 95 ILE A O 1
ATOM 780 N N . ALA A 1 96 ? -1.357 -4.166 18.562 1.00 91.31 96 ALA A N 1
ATOM 781 C CA . ALA A 1 96 ? -2.281 -4.811 17.633 1.00 91.31 96 ALA A CA 1
ATOM 782 C C . ALA A 1 96 ? -1.884 -4.534 16.176 1.00 91.31 96 ALA A C 1
ATOM 784 O O . ALA A 1 96 ? -1.753 -5.480 15.400 1.00 91.31 96 ALA A O 1
ATOM 785 N N . VAL A 1 97 ? -1.607 -3.275 15.824 1.00 92.62 97 VAL A N 1
ATOM 786 C CA . VAL A 1 97 ? -1.129 -2.900 14.485 1.00 92.62 97 VAL A CA 1
ATOM 787 C C . VAL A 1 97 ? 0.190 -3.603 14.166 1.00 92.62 97 VAL A C 1
ATOM 789 O O . VAL A 1 97 ? 0.297 -4.235 13.120 1.00 92.62 97 VAL A O 1
ATOM 792 N N . ALA A 1 98 ? 1.167 -3.581 15.077 1.00 94.06 98 ALA A N 1
ATOM 793 C CA . ALA A 1 98 ? 2.465 -4.223 14.868 1.00 94.06 98 ALA A CA 1
ATOM 794 C C . ALA A 1 98 ? 2.339 -5.733 14.607 1.00 94.06 98 ALA A C 1
ATOM 796 O O . ALA A 1 98 ? 2.995 -6.260 13.707 1.00 94.06 98 ALA A O 1
ATOM 797 N N . LYS A 1 99 ? 1.459 -6.430 15.339 1.00 94.38 99 LYS A N 1
ATOM 798 C CA . LYS A 1 99 ? 1.166 -7.853 15.100 1.00 94.38 99 LYS A CA 1
ATOM 799 C C . LYS A 1 99 ? 0.588 -8.079 13.705 1.00 94.38 99 LYS A C 1
ATOM 801 O O . LYS A 1 99 ? 1.082 -8.940 12.982 1.00 94.38 99 LYS A O 1
ATOM 806 N N . VAL A 1 100 ? -0.421 -7.296 13.320 1.00 95.88 100 VAL A N 1
ATOM 807 C CA . VAL A 1 100 ? -1.084 -7.430 12.013 1.00 95.88 100 VAL A CA 1
ATOM 808 C C . VAL A 1 100 ? -0.125 -7.113 10.871 1.00 95.88 100 VAL A C 1
ATOM 810 O O . VAL A 1 100 ? -0.079 -7.859 9.899 1.00 95.88 100 VAL A O 1
ATOM 813 N N . VAL A 1 101 ? 0.689 -6.064 11.004 1.00 95.62 101 VAL A N 1
ATOM 814 C CA . VAL A 1 101 ? 1.713 -5.704 10.016 1.00 95.62 101 VAL A CA 1
ATOM 815 C C . VAL A 1 101 ? 2.773 -6.796 9.910 1.00 95.62 101 VAL A C 1
ATOM 817 O O . VAL A 1 101 ? 3.108 -7.190 8.800 1.00 95.62 101 VAL A O 1
ATOM 820 N N . THR A 1 102 ? 3.252 -7.345 11.028 1.00 96.44 102 THR A N 1
ATOM 821 C CA . THR A 1 102 ? 4.252 -8.428 11.016 1.00 96.44 102 THR A CA 1
ATOM 822 C C . THR A 1 102 ? 3.719 -9.660 10.288 1.00 96.44 102 THR A C 1
ATOM 824 O O . THR A 1 102 ? 4.364 -10.156 9.366 1.00 96.44 102 THR A O 1
ATOM 827 N N . VAL A 1 103 ? 2.517 -10.126 10.644 1.00 96.12 103 VAL A N 1
ATOM 828 C CA . VAL A 1 103 ? 1.873 -11.262 9.966 1.00 96.12 103 VAL A CA 1
ATOM 829 C C . VAL A 1 103 ? 1.632 -10.939 8.492 1.00 96.12 103 VAL A C 1
ATOM 831 O O . VAL A 1 103 ? 1.953 -11.749 7.628 1.00 96.12 103 VAL A O 1
ATOM 834 N N . GLY A 1 104 ? 1.130 -9.741 8.191 1.00 95.62 104 GLY A N 1
ATOM 835 C CA . GLY A 1 104 ? 0.852 -9.307 6.828 1.00 95.62 104 GLY A CA 1
ATOM 836 C C . GLY A 1 104 ? 2.099 -9.254 5.946 1.00 95.62 104 GLY A C 1
ATOM 837 O O . GLY A 1 104 ? 2.046 -9.673 4.792 1.00 95.62 104 GLY A O 1
ATOM 838 N N . VAL A 1 105 ? 3.230 -8.798 6.487 1.00 95.12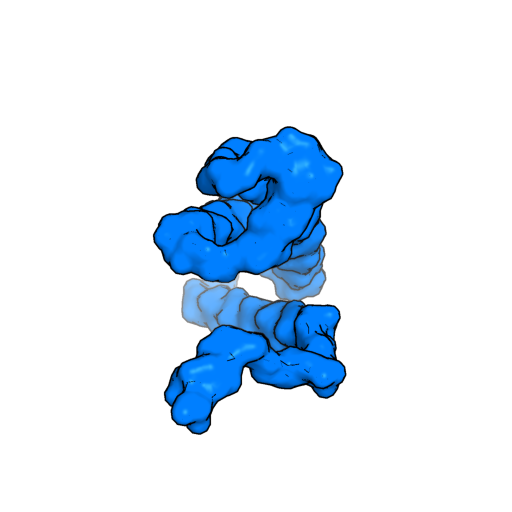 105 VAL A N 1
ATOM 839 C CA . VAL A 1 105 ? 4.523 -8.803 5.791 1.00 95.12 105 VAL A CA 1
ATOM 840 C C . VAL A 1 105 ? 5.013 -10.229 5.566 1.00 95.12 105 VAL A C 1
ATOM 842 O O . VAL A 1 105 ? 5.454 -10.528 4.463 1.00 95.12 105 VAL A O 1
ATOM 845 N N . VAL A 1 106 ? 4.906 -11.121 6.556 1.00 95.50 106 VAL A N 1
ATOM 846 C CA . VAL A 1 106 ? 5.286 -12.536 6.391 1.00 95.50 106 VAL A CA 1
ATOM 847 C C . VAL A 1 106 ? 4.442 -13.207 5.306 1.00 95.50 106 VAL A C 1
ATOM 849 O O . VAL A 1 106 ? 4.988 -13.899 4.453 1.00 95.50 106 VAL A O 1
ATOM 852 N N . VAL A 1 107 ? 3.130 -12.965 5.287 1.00 95.25 107 VAL A N 1
ATOM 853 C CA . VAL A 1 107 ? 2.232 -13.494 4.249 1.00 95.25 107 VAL A CA 1
ATOM 854 C C . VAL A 1 107 ? 2.625 -12.974 2.866 1.00 95.25 107 VAL A C 1
ATOM 856 O O . VAL A 1 107 ? 2.757 -13.770 1.941 1.00 95.25 107 VAL A O 1
ATOM 859 N N . LEU A 1 108 ? 2.868 -11.667 2.720 1.00 93.44 108 LEU A N 1
ATOM 860 C CA . LEU A 1 108 ? 3.329 -11.090 1.452 1.00 93.44 108 LEU A CA 1
ATOM 861 C C . LEU A 1 108 ? 4.685 -11.646 1.028 1.00 93.44 108 LEU A C 1
ATOM 863 O O . LEU A 1 108 ? 4.876 -11.959 -0.143 1.00 93.44 108 LEU A O 1
ATOM 867 N N . PHE A 1 109 ? 5.616 -11.782 1.967 1.00 91.25 109 PHE A N 1
ATOM 868 C CA . PHE A 1 109 ? 6.923 -12.365 1.707 1.00 91.25 109 PHE A CA 1
ATOM 869 C C . PHE A 1 109 ? 6.778 -13.785 1.159 1.00 91.25 109 PHE A C 1
ATOM 871 O O . PHE A 1 109 ? 7.288 -14.058 0.082 1.00 91.25 109 PHE A O 1
ATOM 878 N N . LEU A 1 110 ? 6.019 -14.655 1.829 1.00 92.31 110 LEU A N 1
ATOM 879 C CA . LEU A 1 110 ? 5.783 -16.024 1.363 1.00 92.31 110 LEU A CA 1
ATOM 880 C C . LEU A 1 110 ? 5.059 -16.068 0.012 1.00 92.31 110 LEU A C 1
ATOM 882 O O . LEU A 1 110 ? 5.416 -16.873 -0.840 1.00 92.31 110 LEU A O 1
ATOM 886 N N . ALA A 1 111 ? 4.075 -15.191 -0.204 1.00 90.31 111 ALA A N 1
ATOM 887 C CA . ALA A 1 111 ? 3.333 -15.118 -1.461 1.00 90.31 111 ALA A CA 1
ATOM 888 C C . ALA A 1 111 ? 4.185 -14.624 -2.643 1.00 90.31 111 ALA A C 1
ATOM 890 O O . ALA A 1 111 ? 3.882 -14.937 -3.791 1.00 90.31 111 ALA A O 1
ATOM 891 N N . THR A 1 112 ? 5.227 -13.836 -2.372 1.00 88.00 112 THR A N 1
ATOM 892 C CA . THR A 1 112 ? 6.135 -13.272 -3.386 1.00 88.00 112 THR A CA 1
ATOM 893 C C . THR A 1 112 ? 7.483 -13.989 -3.453 1.00 88.00 112 THR A C 1
ATOM 895 O O . THR A 1 112 ? 8.336 -13.609 -4.255 1.00 88.00 112 THR A O 1
ATOM 898 N N . LEU A 1 113 ? 7.691 -15.017 -2.626 1.00 87.25 113 LEU A N 1
ATOM 899 C CA . LEU A 1 113 ? 8.940 -15.760 -2.563 1.00 87.25 113 LEU A CA 1
ATOM 900 C C . LEU A 1 113 ? 9.095 -16.629 -3.815 1.00 87.25 113 LEU A C 1
ATOM 902 O O . LEU A 1 113 ? 8.366 -17.600 -4.000 1.00 87.25 113 LEU A O 1
ATOM 906 N N . ASP A 1 114 ? 10.088 -16.314 -4.646 1.00 79.44 114 ASP A N 1
ATOM 907 C CA . ASP A 1 114 ? 10.520 -17.199 -5.727 1.00 79.44 114 ASP A CA 1
ATOM 908 C C . ASP A 1 114 ? 11.573 -18.185 -5.194 1.00 79.44 114 ASP A C 1
ATOM 910 O O . ASP A 1 114 ? 12.739 -17.834 -5.008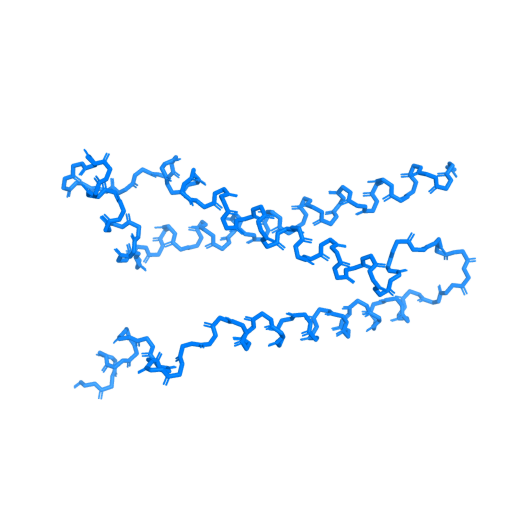 1.00 79.44 114 ASP A O 1
ATOM 914 N N . LEU A 1 115 ? 11.160 -19.432 -4.936 1.00 75.12 115 LEU A N 1
ATOM 915 C CA . LEU A 1 115 ? 12.063 -20.504 -4.491 1.00 75.12 115 LEU A CA 1
ATOM 916 C C . LEU A 1 115 ? 13.093 -20.893 -5.563 1.00 75.12 115 LEU A C 1
ATOM 918 O O . LEU A 1 115 ? 14.116 -21.488 -5.227 1.00 75.12 115 LEU A O 1
ATOM 922 N N . SER A 1 116 ? 12.836 -20.566 -6.830 1.00 74.25 116 SER A N 1
ATOM 923 C CA . SER A 1 116 ? 13.724 -20.898 -7.950 1.00 74.25 116 SER A CA 1
ATOM 924 C C . SER A 1 116 ? 14.902 -19.923 -8.042 1.00 74.25 116 SER A C 1
ATOM 926 O O . SER A 1 116 ? 15.985 -20.308 -8.477 1.00 74.25 116 SER A O 1
ATOM 928 N N . HIS A 1 117 ? 14.715 -18.680 -7.583 1.00 67.50 117 HIS A N 1
ATOM 929 C CA . HIS A 1 117 ? 15.741 -17.633 -7.540 1.00 67.50 117 HIS A CA 1
ATOM 930 C C . HIS A 1 117 ? 15.766 -16.948 -6.161 1.00 67.50 117 HIS A C 1
ATOM 932 O O . HIS A 1 117 ? 15.409 -15.773 -6.038 1.00 67.50 117 HIS A O 1
ATOM 938 N N . PRO A 1 118 ? 16.219 -17.644 -5.100 1.00 64.12 118 PRO A N 1
ATOM 939 C CA . PRO A 1 118 ? 16.156 -17.126 -3.731 1.00 64.12 118 PRO A CA 1
ATOM 940 C C . PRO A 1 118 ? 17.058 -15.901 -3.491 1.00 64.12 118 PRO A C 1
ATOM 942 O O . PRO A 1 118 ? 16.866 -15.172 -2.516 1.00 64.12 118 PRO A O 1
ATOM 945 N N . PHE A 1 119 ? 18.031 -15.645 -4.375 1.00 58.78 119 PHE A N 1
ATOM 946 C CA . PHE A 1 119 ? 18.923 -14.490 -4.310 1.00 58.78 119 PHE A CA 1
ATOM 947 C C . PHE A 1 119 ? 18.877 -13.682 -5.617 1.00 58.78 119 PHE A C 1
ATOM 949 O O . PHE A 1 119 ? 19.119 -14.246 -6.683 1.00 58.78 119 PHE A O 1
ATOM 956 N N . PRO A 1 120 ? 18.631 -12.359 -5.562 1.00 59.19 120 PRO A N 1
ATOM 957 C CA . PRO A 1 120 ? 18.707 -11.502 -6.741 1.00 59.19 120 PRO A CA 1
ATOM 958 C C . PRO A 1 120 ? 20.124 -11.506 -7.324 1.00 59.19 120 PRO A C 1
ATOM 960 O O . PRO A 1 120 ? 21.091 -11.348 -6.574 1.00 59.19 120 PRO A O 1
ATOM 963 N N . SER A 1 121 ? 20.251 -11.593 -8.650 1.00 54.34 121 SER A N 1
ATOM 964 C CA . SER A 1 121 ? 21.523 -11.612 -9.399 1.00 54.34 121 SER A CA 1
ATOM 965 C C . SER A 1 121 ? 22.485 -10.481 -9.003 1.00 54.34 121 SER A C 1
ATOM 967 O O . SER A 1 121 ? 23.700 -10.662 -8.991 1.00 54.34 121 SER A O 1
ATOM 969 N N . ALA A 1 122 ? 21.937 -9.341 -8.569 1.00 52.28 122 ALA A N 1
ATOM 97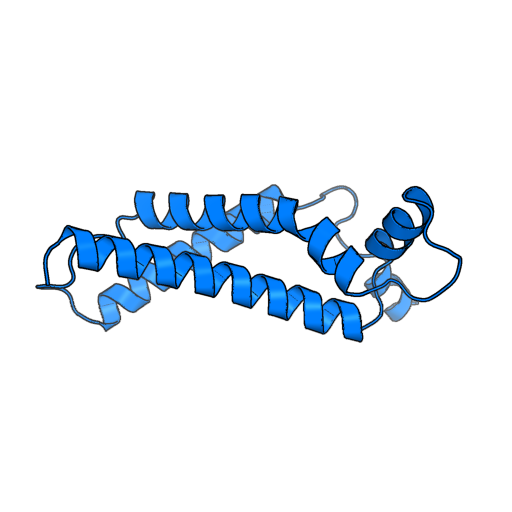0 C CA . ALA A 1 122 ? 22.679 -8.198 -8.041 1.00 52.28 122 ALA A CA 1
ATOM 971 C C . ALA A 1 122 ? 23.567 -8.522 -6.819 1.00 52.28 122 ALA A C 1
ATOM 973 O O . ALA A 1 122 ? 24.588 -7.871 -6.624 1.00 52.28 122 ALA A O 1
ATOM 974 N N . LYS A 1 123 ? 23.214 -9.523 -5.997 1.00 50.22 123 LYS A N 1
ATOM 975 C CA . LYS A 1 123 ? 24.034 -9.955 -4.849 1.00 50.22 123 LYS A CA 1
ATOM 976 C C . LYS A 1 123 ? 25.151 -10.922 -5.236 1.00 50.22 123 LYS A C 1
ATOM 978 O O . LYS A 1 123 ? 26.160 -10.965 -4.543 1.00 50.22 123 LYS A O 1
ATOM 983 N N . MET A 1 124 ? 24.996 -11.671 -6.328 1.00 51.94 124 MET A N 1
ATOM 984 C CA . MET A 1 124 ? 26.040 -12.593 -6.791 1.00 51.94 124 MET A CA 1
ATOM 985 C C . MET A 1 124 ? 27.215 -11.849 -7.436 1.00 51.94 124 MET A C 1
ATOM 987 O O . MET A 1 124 ? 28.348 -12.284 -7.293 1.00 51.94 124 MET A O 1
ATOM 991 N N . ALA A 1 125 ? 26.970 -10.684 -8.045 1.00 54.00 125 ALA A N 1
ATOM 992 C CA . ALA A 1 125 ? 28.023 -9.832 -8.605 1.00 54.00 125 ALA A CA 1
ATOM 993 C C . ALA A 1 125 ? 28.907 -9.132 -7.549 1.00 54.00 125 ALA A C 1
ATOM 995 O O . ALA A 1 125 ? 29.980 -8.659 -7.886 1.00 54.00 125 ALA A O 1
ATOM 996 N N . MET A 1 126 ? 28.471 -9.048 -6.284 1.00 50.66 126 MET A N 1
ATOM 997 C CA . MET A 1 126 ? 29.295 -8.534 -5.175 1.00 50.66 126 MET A CA 1
ATOM 998 C C . MET A 1 126 ? 30.129 -9.626 -4.485 1.00 50.66 126 MET A C 1
ATOM 1000 O O . MET A 1 126 ? 30.958 -9.311 -3.636 1.00 50.66 126 MET A O 1
ATOM 1004 N N . LEU A 1 127 ? 29.868 -10.898 -4.798 1.00 56.06 127 LEU A N 1
ATOM 1005 C CA . LEU A 1 127 ? 30.534 -12.065 -4.210 1.00 56.06 127 LEU A CA 1
ATOM 1006 C C . LEU A 1 127 ? 31.528 -12.736 -5.176 1.00 56.06 127 LEU A C 1
ATOM 1008 O O . LEU A 1 127 ? 32.135 -13.737 -4.798 1.00 56.06 127 LEU A O 1
ATOM 1012 N N . ALA A 1 128 ? 31.673 -12.206 -6.394 1.00 46.84 128 ALA A N 1
ATOM 1013 C CA . ALA A 1 128 ? 32.631 -12.629 -7.416 1.00 46.84 128 ALA A CA 1
ATOM 1014 C C . ALA A 1 128 ? 33.685 -11.537 -7.622 1.00 46.84 128 ALA A C 1
ATOM 1016 O O . ALA A 1 128 ? 34.860 -11.903 -7.843 1.00 46.84 128 ALA A O 1
#

Nearest PDB structures (foldseek):
  8fu6-assembly1_R  TM=3.126E-01  e=5.187E+00  Homo sapiens
  8yw5-assembly1_R  TM=3.304E-01  e=9.824E+00  Homo sapiens

Sequence (128 aa):
MSKLKEKLLLLSADVLAVNLALLFVLWIRYEGGHWEYLHHLWRLYGGGKGAVSFSFALRAYLGPAGVLSLYWVVLFAFYGLYRSWRARSRLDEGIAVAKVVTVGVVVLFLATLDLSHPFPSAKMAMLA

Radius of gyration: 18.93 Å; Cα contacts (8 Å, |Δi|>4): 47; chains: 1; bounding box: 53×34×53 Å

Foldseek 3Di:
DDLVVLLVVVLVVLLVVLLVVVVVVLVVVLVVPPCPPQQVVCVVVPHDPDRRDVVSSVVVCPVVSVVVSVLVSVLCVVLPLSDDDDDDDPVVSVVSVVVSVVVSVVVVCVVPQDPVPNDDPVVVVVVD

pLDDT: mean 84.18, std 12.28, range [46.84, 96.44]

Mean predicted aligned error: 7.73 Å